Protein AF-A0A382J9Z5-F1 (afdb_monomer)

Secondary structure (DSSP, 8-state):
--S--S-HHHHHHHHHHHHHHHHHHHHHHHHH---THHHHHHHHHHHHHHHIIIIIIIIIIIS--S---HHHHHHH-

Foldseek 3Di:
DDPDDDPVVVVCVVVVVVVCVVVVVVVCCVPPNDDPVVVVVVVVVVVQVVCLVPVAVPPCPPVVVDDDDPVVNVSSD

Solvent-accessible surface area (backbone atoms only — not comparable to full-atom values): 4544 Å² total; per-residue (Å²): 133,85,93,72,95,68,65,61,69,58,52,52,50,70,55,46,54,59,52,49,50,54,53,49,50,54,52,45,41,76,77,73,54,83,60,77,62,57,63,51,49,50,54,52,50,53,50,52,54,50,41,23,47,55,52,19,48,44,33,40,67,68,62,53,76,57,87,73,57,71,72,57,47,66,72,19,106

pLDDT: mean 91.31, std 9.61, range [43.62, 97.44]

Organism: NCBI:txid408172

Mean predicted aligned error: 5.87 Å

InterPro domains:
  IPR015876 Acyl-CoA desaturase [PTHR11351] (4-77)

Sequence (77 aa):
MKKNKYNLKLVIFLTLIPLVGIFGTFWHLWNYGIVWQEPALLVFFWIFTGLGITVGYHRLFSHRSFKAHTILEWLLA

Structure (mmCIF, N/CA/C/O backbone):
data_AF-A0A382J9Z5-F1
#
_entry.id   AF-A0A382J9Z5-F1
#
loop_
_atom_site.group_PDB
_atom_site.id
_atom_site.type_symbol
_atom_site.label_atom_id
_atom_site.label_alt_id
_atom_site.label_comp_id
_atom_site.label_asym_id
_atom_site.label_entity_id
_atom_site.label_seq_id
_atom_site.pdbx_PDB_ins_code
_atom_site.Cartn_x
_atom_site.Cartn_y
_atom_site.Cartn_z
_atom_site.occupancy
_atom_site.B_iso_or_equiv
_atom_site.auth_seq_id
_atom_site.auth_comp_id
_atom_site.auth_asym_id
_atom_site.auth_atom_id
_atom_site.pdbx_PDB_model_num
ATOM 1 N N . MET A 1 1 ? -20.709 -34.146 9.746 1.00 43.62 1 MET A N 1
ATOM 2 C CA . MET A 1 1 ? -19.443 -33.453 9.400 1.00 43.62 1 MET A CA 1
ATOM 3 C C . MET A 1 1 ? -19.585 -32.813 8.024 1.00 43.62 1 MET A C 1
ATOM 5 O O . MET A 1 1 ? -19.675 -33.531 7.036 1.00 43.62 1 MET A O 1
ATOM 9 N N . LYS A 1 2 ? -19.704 -31.481 7.952 1.00 53.50 2 LYS A N 1
ATOM 10 C CA . LYS A 1 2 ? -19.977 -30.755 6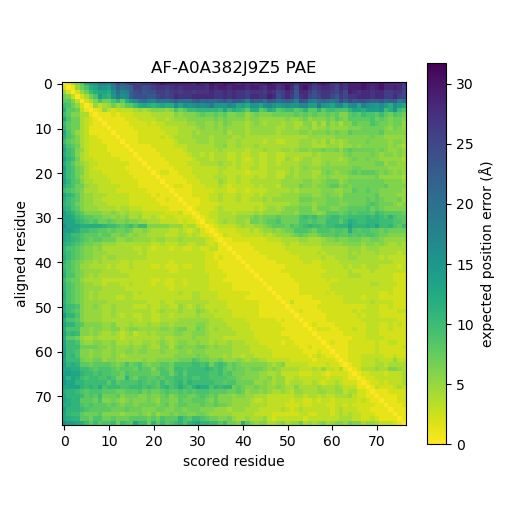.699 1.00 53.50 2 LYS A CA 1
ATOM 11 C C . LYS A 1 2 ? -18.716 -30.759 5.820 1.00 53.50 2 LYS A C 1
ATOM 13 O O . LYS A 1 2 ? -17.712 -30.135 6.156 1.00 53.50 2 LYS A O 1
ATOM 18 N N . LYS A 1 3 ? -18.752 -31.528 4.732 1.00 57.00 3 LYS A N 1
ATOM 19 C CA . LYS A 1 3 ? -17.655 -31.709 3.771 1.00 57.00 3 LYS A CA 1
ATOM 20 C C . LYS A 1 3 ? -17.585 -30.496 2.827 1.00 57.00 3 LYS A C 1
ATOM 22 O O . LYS A 1 3 ? -18.171 -30.517 1.756 1.00 57.00 3 LYS A O 1
ATOM 27 N N . ASN A 1 4 ? -16.939 -29.419 3.278 1.00 63.28 4 ASN A N 1
ATOM 28 C CA . ASN A 1 4 ? -16.055 -28.544 2.489 1.00 63.28 4 ASN A CA 1
ATOM 29 C C . ASN A 1 4 ? -15.552 -27.412 3.395 1.00 63.28 4 ASN A C 1
ATOM 31 O O . ASN A 1 4 ? -16.314 -26.526 3.773 1.00 63.28 4 ASN A O 1
ATOM 35 N N . LYS A 1 5 ? -14.281 -27.488 3.799 1.00 71.12 5 LYS A N 1
ATOM 36 C CA . LYS A 1 5 ? -13.703 -26.656 4.868 1.00 71.12 5 LYS A CA 1
ATOM 37 C C . LYS A 1 5 ? -13.040 -25.365 4.354 1.00 71.12 5 LYS A C 1
ATOM 39 O O . LYS A 1 5 ? -12.666 -24.532 5.169 1.00 71.12 5 LYS A O 1
ATOM 44 N N . TYR A 1 6 ? -12.917 -25.187 3.032 1.00 78.62 6 TYR A N 1
ATOM 45 C CA . TYR A 1 6 ? -12.165 -24.086 2.417 1.00 78.62 6 TYR A CA 1
ATOM 46 C C . TYR A 1 6 ? -12.935 -23.430 1.269 1.00 78.62 6 TYR A C 1
ATOM 48 O O . TYR A 1 6 ? -13.485 -24.113 0.404 1.00 78.62 6 TYR A O 1
ATOM 56 N N . ASN A 1 7 ? -12.929 -22.095 1.229 1.00 89.25 7 ASN A N 1
ATOM 57 C CA . ASN A 1 7 ? -13.410 -21.341 0.075 1.00 89.25 7 ASN A CA 1
ATOM 58 C C . ASN A 1 7 ? -12.336 -21.377 -1.019 1.00 89.25 7 ASN A C 1
ATOM 60 O O . ASN A 1 7 ? -11.450 -20.527 -1.071 1.00 89.25 7 ASN A O 1
ATOM 64 N N . LEU A 1 8 ? -12.410 -22.397 -1.873 1.00 89.69 8 LEU A N 1
ATOM 65 C CA . LEU A 1 8 ? -11.400 -22.685 -2.890 1.00 89.69 8 LEU A CA 1
ATOM 66 C C . LEU A 1 8 ? -11.190 -21.512 -3.866 1.00 89.69 8 LEU A C 1
ATOM 68 O O . LEU A 1 8 ? -10.066 -21.277 -4.294 1.00 89.69 8 LEU A O 1
ATOM 72 N N . LYS A 1 9 ? -12.236 -20.717 -4.140 1.00 91.44 9 LYS A N 1
ATOM 73 C CA . LYS A 1 9 ? -12.126 -19.492 -4.952 1.00 91.44 9 LYS A CA 1
ATOM 74 C C . LYS A 1 9 ? -11.204 -18.465 -4.294 1.00 91.44 9 LYS A C 1
ATOM 76 O O . LYS A 1 9 ? -10.321 -17.931 -4.954 1.00 91.44 9 LYS A O 1
ATOM 81 N N . LEU A 1 10 ? -11.398 -18.218 -2.996 1.00 92.06 10 LEU A N 1
ATOM 82 C CA . LEU A 1 10 ? -10.580 -17.274 -2.234 1.00 92.06 10 LEU A CA 1
ATOM 83 C C . LEU A 1 10 ? -9.128 -17.751 -2.150 1.00 92.06 10 LEU A C 1
ATOM 85 O O . LEU A 1 10 ? -8.220 -16.960 -2.366 1.00 92.06 10 LEU A O 1
ATOM 89 N N . VAL A 1 11 ? -8.920 -19.043 -1.882 1.00 92.81 11 VAL A N 1
ATOM 90 C CA . VAL A 1 11 ? -7.577 -19.638 -1.803 1.00 92.81 11 VAL A CA 1
ATOM 91 C C . VAL A 1 11 ? -6.833 -19.457 -3.123 1.00 92.81 11 VAL A C 1
ATOM 93 O O . VAL A 1 11 ? -5.739 -18.908 -3.125 1.00 92.81 11 VAL A O 1
ATOM 96 N N . ILE A 1 12 ? -7.448 -19.839 -4.246 1.00 94.69 12 ILE A N 1
ATOM 97 C CA . ILE A 1 12 ? -6.840 -19.667 -5.570 1.00 94.69 12 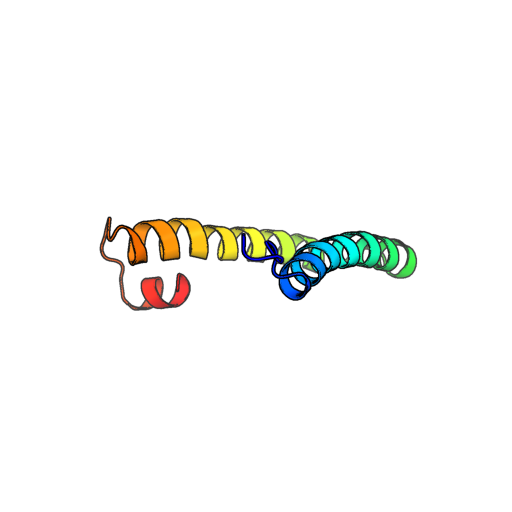ILE A CA 1
ATOM 98 C C . ILE A 1 12 ? -6.498 -18.195 -5.819 1.00 94.69 12 ILE A C 1
ATOM 100 O O . ILE A 1 12 ? -5.388 -17.896 -6.247 1.00 94.69 12 ILE A O 1
ATOM 104 N N . PHE A 1 13 ? -7.414 -17.272 -5.522 1.00 94.81 13 PHE A N 1
ATOM 105 C CA . PHE A 1 13 ? -7.196 -15.849 -5.775 1.00 94.81 13 PHE A CA 1
ATOM 106 C C . PHE A 1 13 ? -6.044 -15.276 -4.933 1.00 94.81 13 PHE A C 1
ATOM 108 O O . PHE A 1 13 ? -5.130 -14.662 -5.481 1.00 94.81 13 PHE A O 1
ATOM 115 N N . LEU A 1 14 ? -6.034 -15.543 -3.622 1.00 94.31 14 LEU A N 1
ATOM 116 C CA . LEU A 1 14 ? -4.982 -15.079 -2.709 1.00 94.31 14 LEU A CA 1
ATOM 117 C C . LEU A 1 14 ? -3.615 -15.703 -3.011 1.00 94.31 14 LEU A C 1
ATOM 119 O O . LEU A 1 14 ? -2.598 -15.084 -2.716 1.00 94.31 14 LEU A O 1
ATOM 123 N N . THR A 1 15 ? -3.571 -16.906 -3.589 1.00 95.00 15 THR A N 1
ATOM 124 C CA . THR A 1 15 ? -2.313 -17.545 -3.995 1.00 95.00 15 THR A CA 1
ATOM 125 C C . THR A 1 15 ? -1.822 -17.054 -5.357 1.00 95.00 15 THR A C 1
ATOM 127 O O . THR A 1 15 ? -0.625 -16.834 -5.526 1.00 95.00 15 THR A O 1
ATOM 130 N N . LEU A 1 16 ? -2.714 -16.856 -6.332 1.00 96.50 16 LEU A N 1
ATOM 131 C CA . LEU A 1 16 ? -2.317 -16.462 -7.685 1.00 96.50 16 LEU A CA 1
ATOM 132 C C . LEU A 1 16 ? -1.858 -15.005 -7.775 1.00 96.50 16 LEU A C 1
ATOM 134 O O . LEU A 1 16 ? -0.901 -14.742 -8.495 1.00 96.50 16 LEU A O 1
ATOM 138 N N . ILE A 1 17 ? -2.483 -14.074 -7.045 1.00 96.00 17 ILE A N 1
ATOM 139 C CA . ILE A 1 17 ? -2.088 -12.652 -7.068 1.00 96.00 17 ILE A CA 1
ATOM 140 C C . ILE A 1 17 ? -0.586 -12.450 -6.790 1.00 96.00 17 ILE A C 1
ATOM 142 O O . ILE A 1 17 ? 0.088 -11.860 -7.636 1.00 96.00 17 ILE A O 1
ATOM 146 N N . PRO A 1 18 ? -0.019 -12.922 -5.660 1.00 94.88 18 PRO A N 1
ATOM 147 C CA . PRO A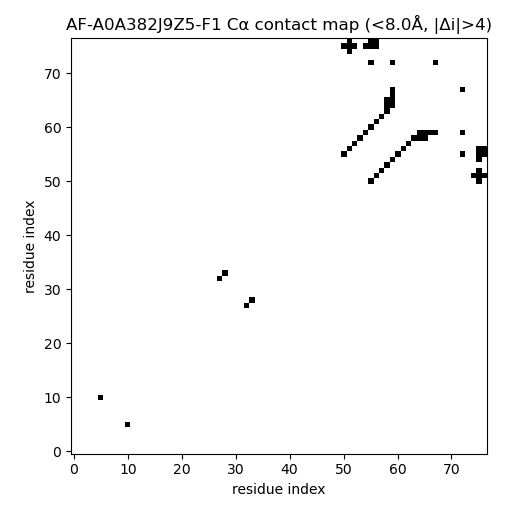 1 18 ? 1.400 -12.716 -5.380 1.00 94.88 18 PRO A CA 1
ATOM 148 C C . PRO A 1 18 ? 2.296 -13.471 -6.366 1.00 94.88 18 PRO A C 1
ATOM 150 O O . PRO A 1 18 ? 3.356 -12.968 -6.731 1.00 94.88 18 PRO A O 1
ATOM 153 N N . LEU A 1 19 ? 1.865 -14.642 -6.847 1.00 96.44 19 LEU A N 1
ATOM 154 C CA . LEU A 1 19 ? 2.619 -15.427 -7.821 1.00 96.44 19 LEU A CA 1
ATOM 155 C C . LEU A 1 19 ? 2.764 -14.673 -9.151 1.00 96.44 19 LEU A C 1
ATOM 157 O O . LEU A 1 19 ? 3.868 -14.542 -9.679 1.00 96.44 19 LEU A O 1
ATOM 161 N N . VAL A 1 20 ? 1.658 -14.117 -9.652 1.00 96.81 20 VAL A N 1
ATOM 162 C CA . VAL A 1 20 ? 1.641 -13.258 -10.842 1.00 96.81 20 VAL A CA 1
ATOM 163 C C . VAL A 1 20 ? 2.455 -11.990 -10.605 1.00 96.81 20 VAL A C 1
ATOM 165 O O . VAL A 1 20 ? 3.172 -11.574 -11.506 1.00 96.81 20 VAL A O 1
ATOM 168 N N . GLY A 1 21 ? 2.413 -11.407 -9.405 1.00 93.81 21 GLY A N 1
ATOM 169 C CA . GLY A 1 21 ? 3.256 -10.261 -9.062 1.00 93.81 21 GLY A CA 1
ATOM 170 C C . GLY A 1 21 ? 4.750 -10.570 -9.206 1.00 93.81 21 GLY A C 1
ATOM 171 O O . GLY A 1 21 ? 5.471 -9.810 -9.849 1.00 93.81 21 GLY A O 1
ATOM 172 N N . ILE A 1 22 ? 5.210 -11.709 -8.679 1.00 95.06 22 ILE A N 1
ATOM 173 C CA . ILE A 1 22 ? 6.624 -12.115 -8.739 1.00 95.06 22 ILE A CA 1
ATOM 174 C C . ILE A 1 22 ? 7.056 -12.380 -10.185 1.00 95.06 22 ILE A C 1
ATOM 176 O O . ILE A 1 22 ? 8.010 -11.768 -10.670 1.00 95.06 22 ILE A O 1
ATOM 180 N N . PHE A 1 23 ? 6.347 -13.265 -10.894 1.00 96.56 23 PHE A N 1
ATOM 181 C CA . PHE A 1 23 ? 6.711 -13.618 -12.269 1.00 96.56 23 PHE A CA 1
ATOM 182 C C . PHE A 1 23 ? 6.511 -12.455 -13.242 1.00 96.56 23 PHE A C 1
ATOM 184 O O . PHE A 1 23 ? 7.328 -12.262 -14.139 1.00 96.56 23 PHE A O 1
ATOM 191 N N . GLY A 1 24 ? 5.461 -11.657 -13.046 1.00 94.44 24 GLY A N 1
ATOM 192 C CA . GLY A 1 24 ? 5.186 -10.460 -13.834 1.00 94.44 24 GLY A CA 1
ATOM 193 C C . GLY A 1 24 ? 6.278 -9.409 -13.673 1.00 94.4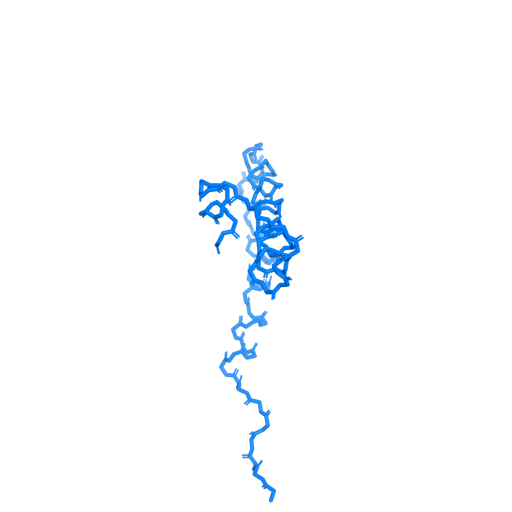4 24 GLY A C 1
ATOM 194 O O . GLY A 1 24 ? 6.744 -8.866 -14.671 1.00 94.44 24 GLY A O 1
ATOM 195 N N . THR A 1 25 ? 6.758 -9.187 -12.445 1.00 93.06 25 THR A N 1
ATOM 196 C CA . THR A 1 25 ? 7.883 -8.272 -12.191 1.00 93.06 25 THR A CA 1
ATOM 197 C C . THR A 1 25 ? 9.160 -8.772 -12.861 1.00 93.06 25 THR A C 1
ATOM 199 O O . THR A 1 25 ? 9.848 -7.999 -13.523 1.00 93.06 25 THR A O 1
ATOM 202 N N . PHE A 1 26 ? 9.463 -10.070 -12.755 1.00 94.12 26 PHE A N 1
ATOM 203 C CA . PHE A 1 26 ? 10.652 -10.646 -13.388 1.00 94.12 26 PHE A CA 1
ATOM 204 C C . PHE A 1 26 ? 10.608 -10.538 -14.919 1.00 94.12 26 PHE A C 1
ATOM 206 O O . PHE A 1 26 ? 11.591 -10.134 -15.539 1.00 94.12 26 PHE A O 1
ATOM 213 N N . TRP A 1 27 ? 9.457 -10.849 -15.528 1.00 95.69 27 TRP A N 1
ATOM 214 C CA . TRP A 1 27 ? 9.245 -10.649 -16.962 1.00 95.69 27 TRP A CA 1
ATOM 215 C C . TRP A 1 27 ? 9.482 -9.185 -17.329 1.00 95.69 27 TRP A C 1
ATOM 217 O O . TRP A 1 27 ? 10.255 -8.906 -18.250 1.00 95.69 27 TRP A O 1
ATOM 227 N N . HIS A 1 28 ? 8.824 -8.254 -16.633 1.00 93.25 28 HIS A N 1
ATOM 228 C CA . HIS A 1 28 ? 8.916 -6.826 -16.931 1.00 93.25 28 HIS A CA 1
ATOM 229 C C . HIS A 1 28 ? 10.368 -6.347 -16.908 1.00 93.25 28 HIS A C 1
ATOM 231 O O . HIS A 1 28 ? 10.840 -5.766 -17.886 1.00 93.25 28 HIS A O 1
ATOM 237 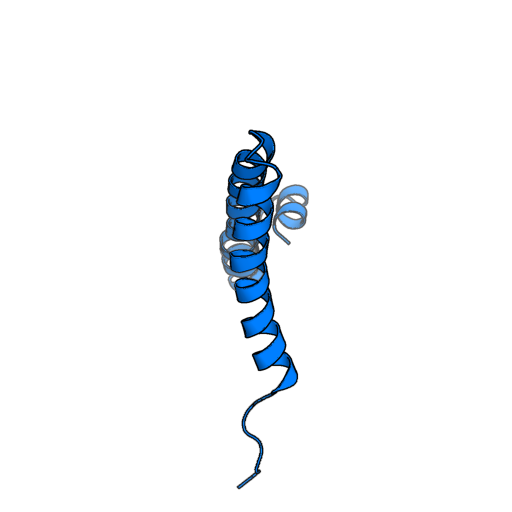N N . LEU A 1 29 ? 11.098 -6.718 -15.855 1.00 92.69 29 LEU A N 1
ATOM 238 C CA . LEU A 1 29 ? 12.502 -6.383 -15.672 1.00 92.69 29 LEU A CA 1
ATOM 239 C C . LEU A 1 29 ? 13.379 -6.855 -16.840 1.00 92.69 29 LEU A C 1
ATOM 241 O O . LEU A 1 29 ? 14.225 -6.102 -17.315 1.00 92.69 29 LEU A O 1
ATOM 245 N N . TRP A 1 30 ? 13.156 -8.081 -17.323 1.00 93.94 30 TRP A N 1
ATOM 246 C CA . TRP A 1 30 ? 13.936 -8.669 -18.416 1.00 93.94 30 TRP A CA 1
ATOM 247 C C . TRP A 1 30 ? 13.738 -7.955 -19.760 1.00 93.94 30 TRP A C 1
ATOM 249 O O . TRP A 1 30 ? 14.640 -7.941 -20.593 1.00 93.94 30 TRP A O 1
ATOM 259 N N . ASN A 1 31 ? 12.557 -7.374 -19.986 1.00 93.44 31 ASN A N 1
ATOM 260 C CA . ASN A 1 31 ? 12.196 -6.784 -21.277 1.00 93.44 31 ASN A CA 1
ATOM 261 C C . ASN A 1 31 ? 12.359 -5.259 -21.307 1.00 93.44 31 ASN A C 1
ATOM 263 O O . ASN A 1 31 ? 12.696 -4.710 -22.354 1.00 93.44 31 ASN A O 1
ATOM 267 N N . TYR A 1 32 ? 12.106 -4.580 -20.186 1.00 89.88 32 TYR A N 1
ATOM 268 C CA . TYR A 1 32 ? 11.964 -3.121 -20.138 1.00 89.88 32 TYR A CA 1
ATOM 269 C C . TYR A 1 32 ? 12.919 -2.430 -19.150 1.00 89.88 32 TYR A C 1
ATOM 271 O O . TYR A 1 32 ? 13.094 -1.215 -19.238 1.00 89.88 32 TYR A O 1
ATOM 279 N N . GLY A 1 33 ? 13.585 -3.173 -18.258 1.00 89.44 33 GLY A N 1
ATOM 280 C CA . GLY A 1 33 ? 14.418 -2.599 -17.195 1.00 89.44 33 GLY A CA 1
ATOM 281 C C . GLY A 1 33 ? 13.592 -2.003 -16.047 1.00 89.44 33 GLY A C 1
ATOM 282 O O . GLY A 1 33 ? 12.438 -2.372 -15.872 1.00 89.44 33 GLY A O 1
ATOM 283 N N . ILE A 1 34 ? 14.205 -1.118 -15.246 1.00 91.69 34 ILE A N 1
ATOM 284 C CA . ILE A 1 34 ? 13.539 -0.380 -14.154 1.00 91.69 34 ILE A CA 1
ATOM 285 C C . ILE A 1 34 ? 13.697 1.116 -14.395 1.00 91.69 34 ILE A C 1
ATOM 287 O O . ILE A 1 34 ? 14.819 1.613 -14.541 1.00 91.69 34 ILE A O 1
ATOM 291 N N . VAL A 1 35 ? 12.589 1.843 -14.354 1.00 93.62 35 VAL A N 1
ATOM 292 C CA . VAL A 1 35 ? 12.557 3.300 -14.245 1.00 93.62 35 VAL A CA 1
ATOM 293 C C . VAL A 1 35 ? 12.434 3.708 -12.777 1.00 93.62 35 VAL A C 1
ATOM 295 O O . VAL A 1 35 ? 11.807 3.030 -11.969 1.00 93.62 35 VAL A O 1
ATOM 298 N N . TRP A 1 36 ? 13.032 4.837 -12.397 1.00 93.88 36 TRP A N 1
ATOM 299 C CA . TRP A 1 36 ? 13.128 5.261 -10.991 1.00 93.88 36 TRP A CA 1
ATOM 300 C C . TRP A 1 36 ? 11.763 5.474 -10.307 1.00 93.88 36 TRP A C 1
ATOM 302 O O . TRP A 1 36 ? 11.670 5.404 -9.080 1.00 93.88 36 TRP A O 1
ATOM 312 N N . GLN A 1 37 ? 10.702 5.713 -11.083 1.00 95.44 37 GLN A N 1
ATOM 313 C CA . GLN A 1 37 ? 9.336 5.866 -10.588 1.00 95.44 37 GLN A CA 1
ATOM 314 C C . GLN A 1 37 ? 8.793 4.567 -9.984 1.00 95.44 37 GLN A C 1
ATOM 316 O O . GLN A 1 37 ? 8.043 4.629 -9.016 1.00 95.44 37 GLN A O 1
ATOM 321 N N . GLU A 1 38 ? 9.167 3.398 -10.507 1.00 94.12 38 GLU A N 1
ATOM 322 C CA . GLU A 1 38 ? 8.671 2.103 -10.025 1.00 94.12 38 GLU A CA 1
ATOM 323 C C . GLU A 1 38 ? 9.036 1.831 -8.556 1.00 94.12 38 GLU A C 1
ATOM 325 O O . GLU A 1 38 ? 8.122 1.620 -7.752 1.00 94.12 38 GLU A O 1
ATOM 330 N N . PRO A 1 39 ? 10.319 1.887 -8.136 1.00 94.31 39 PRO A N 1
ATOM 331 C CA . PRO A 1 39 ? 10.669 1.705 -6.732 1.00 94.31 39 PRO A CA 1
ATOM 332 C C . PRO A 1 39 ? 10.146 2.848 -5.856 1.00 94.31 39 PRO A C 1
ATOM 334 O O . PRO A 1 39 ? 9.772 2.607 -4.708 1.00 94.31 39 PRO A O 1
ATOM 337 N N . ALA A 1 40 ? 10.067 4.078 -6.378 1.00 96.75 40 ALA A N 1
ATOM 338 C CA . ALA A 1 40 ? 9.514 5.205 -5.631 1.00 96.75 40 ALA A CA 1
ATOM 339 C C . ALA A 1 40 ? 8.026 4.990 -5.302 1.00 96.75 40 ALA A C 1
ATOM 341 O O . ALA A 1 40 ? 7.614 5.152 -4.152 1.00 96.75 40 ALA A O 1
ATOM 342 N N . LEU A 1 41 ? 7.231 4.565 -6.289 1.00 96.44 41 LEU A N 1
ATOM 343 C CA . LEU A 1 41 ? 5.818 4.240 -6.104 1.00 96.44 41 LEU A CA 1
ATOM 344 C C . LEU A 1 41 ? 5.638 3.015 -5.208 1.00 96.44 41 LEU A C 1
ATOM 346 O O . LEU A 1 41 ? 4.762 3.035 -4.346 1.00 96.44 41 LEU A O 1
ATOM 350 N N . LEU A 1 42 ? 6.479 1.985 -5.350 1.00 95.38 42 LEU A N 1
ATOM 351 C CA . LEU A 1 42 ? 6.452 0.814 -4.472 1.00 95.38 42 LEU A CA 1
ATOM 352 C C . LEU A 1 42 ? 6.586 1.226 -3.006 1.00 95.38 42 LEU A C 1
ATOM 354 O O . LEU A 1 42 ? 5.744 0.855 -2.190 1.00 95.38 42 LEU A O 1
ATOM 358 N N . VAL A 1 43 ? 7.609 2.016 -2.671 1.00 97.31 43 VAL A N 1
ATOM 359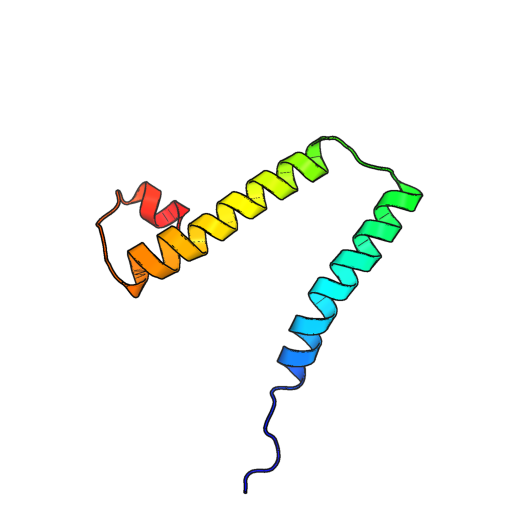 C CA . VAL A 1 43 ? 7.846 2.456 -1.288 1.00 97.31 43 VAL A CA 1
ATOM 360 C C . VAL A 1 43 ? 6.710 3.354 -0.803 1.00 97.31 43 VAL A C 1
ATOM 362 O O . VAL A 1 43 ? 6.212 3.167 0.308 1.00 97.31 43 VAL A O 1
ATOM 365 N N . PHE A 1 44 ? 6.264 4.292 -1.640 1.00 97.44 44 PHE A N 1
ATOM 366 C CA . PHE A 1 44 ? 5.172 5.200 -1.305 1.00 97.44 44 PHE A CA 1
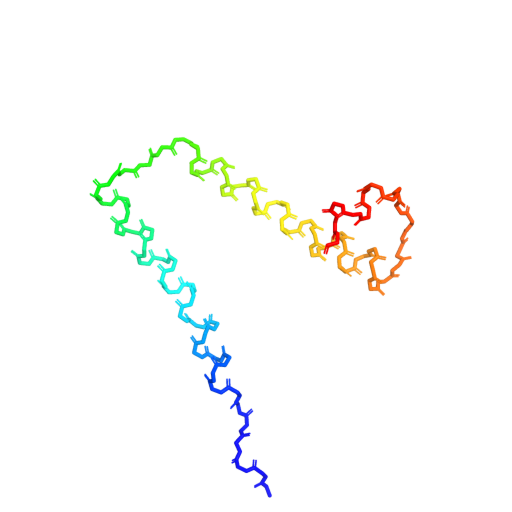ATOM 367 C C . PHE A 1 44 ? 3.879 4.441 -0.973 1.00 97.44 44 PHE A C 1
ATOM 369 O O . PHE A 1 44 ? 3.315 4.624 0.109 1.00 97.44 44 PHE A O 1
ATOM 376 N N . PHE A 1 45 ? 3.436 3.544 -1.857 1.00 96.44 45 PHE A N 1
ATOM 377 C CA . PHE A 1 45 ? 2.220 2.763 -1.642 1.00 96.44 45 PHE A CA 1
ATOM 378 C C . PHE A 1 45 ? 2.370 1.742 -0.517 1.00 96.44 45 PHE A C 1
ATOM 380 O O . PHE A 1 45 ? 1.411 1.517 0.220 1.00 96.44 45 PHE A O 1
ATOM 387 N N . TRP A 1 46 ? 3.552 1.151 -0.331 1.00 96.12 46 TRP A N 1
ATOM 388 C CA . TRP A 1 46 ? 3.804 0.236 0.781 1.00 96.12 46 TRP A CA 1
ATOM 389 C C . TRP A 1 46 ? 3.628 0.928 2.138 1.00 96.12 46 TRP A C 1
ATOM 391 O O . TRP A 1 46 ? 2.947 0.400 3.019 1.00 96.12 46 TRP A O 1
ATOM 401 N N . ILE A 1 47 ? 4.153 2.148 2.284 1.00 96.88 47 ILE A N 1
ATOM 402 C CA . ILE A 1 47 ? 3.972 2.946 3.502 1.00 96.88 47 ILE A CA 1
ATOM 403 C C . ILE A 1 47 ? 2.507 3.359 3.662 1.00 96.88 47 ILE A C 1
ATOM 405 O O . ILE A 1 47 ? 1.937 3.156 4.733 1.00 96.88 47 ILE A O 1
ATOM 409 N N . PHE A 1 48 ? 1.876 3.902 2.617 1.00 96.06 48 PHE A N 1
ATOM 410 C CA . PHE A 1 48 ? 0.487 4.371 2.697 1.00 96.06 48 PHE A CA 1
ATOM 411 C C . PHE A 1 48 ? -0.492 3.247 3.053 1.00 96.06 48 PHE A C 1
ATOM 413 O O . PHE A 1 48 ? -1.301 3.402 3.966 1.00 96.06 48 PHE A O 1
ATOM 420 N N . THR A 1 49 ? -0.385 2.092 2.394 1.00 95.25 49 THR A N 1
ATOM 421 C CA . THR A 1 49 ? -1.230 0.924 2.698 1.00 95.25 49 THR A CA 1
ATOM 422 C C . THR A 1 49 ? -0.954 0.37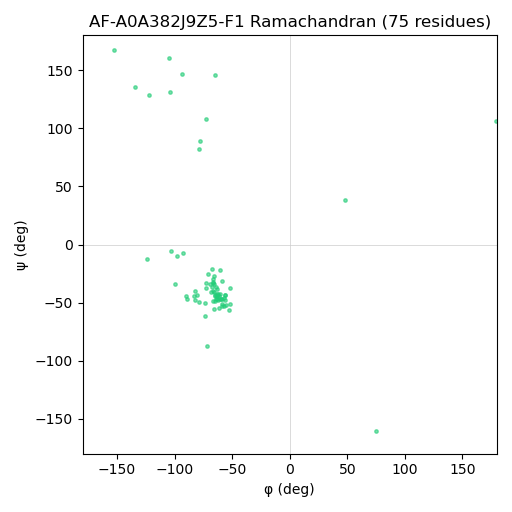4 4.098 1.00 95.25 49 THR A C 1
ATOM 424 O O . THR A 1 49 ? -1.892 0.071 4.838 1.00 95.25 49 THR A O 1
ATOM 427 N N . GLY A 1 50 ? 0.315 0.315 4.513 1.00 95.75 50 GLY A N 1
ATOM 428 C CA . GLY A 1 50 ? 0.696 -0.083 5.867 1.00 95.75 50 GLY A CA 1
ATOM 429 C C . GLY A 1 50 ? 0.124 0.843 6.947 1.00 95.75 50 GLY A C 1
ATOM 430 O O . GLY A 1 50 ? -0.385 0.363 7.965 1.00 95.75 50 GLY A O 1
ATOM 431 N N . LEU A 1 51 ? 0.154 2.160 6.728 1.00 95.75 51 LEU A N 1
ATOM 432 C CA . LEU A 1 51 ? -0.430 3.153 7.637 1.00 95.75 51 LEU A CA 1
ATOM 433 C C . LEU A 1 51 ? -1.959 3.073 7.667 1.00 95.75 51 LEU A C 1
ATOM 435 O O . LEU A 1 51 ? -2.536 3.122 8.755 1.00 95.75 51 LEU A O 1
ATOM 439 N N . GLY A 1 52 ? -2.606 2.873 6.517 1.00 95.81 52 GLY A N 1
ATOM 440 C CA . GLY A 1 52 ? -4.051 2.649 6.439 1.00 95.81 52 GLY A CA 1
ATOM 441 C C . GLY A 1 52 ? -4.491 1.462 7.299 1.00 95.81 52 GLY A C 1
ATOM 442 O O . GLY A 1 52 ? -5.428 1.573 8.081 1.00 95.81 52 GLY A O 1
ATOM 443 N N . ILE A 1 53 ? -3.751 0.348 7.276 1.00 96.06 53 ILE A N 1
ATOM 444 C CA . ILE A 1 53 ? -4.082 -0.823 8.105 1.00 96.06 53 ILE A CA 1
ATOM 445 C C . ILE A 1 53 ? -3.741 -0.588 9.584 1.00 96.06 53 ILE A C 1
ATOM 447 O O . ILE A 1 53 ? -4.556 -0.848 10.470 1.00 96.06 53 ILE A O 1
ATOM 451 N N . THR A 1 54 ? -2.523 -0.138 9.886 1.00 96.06 54 THR A N 1
ATOM 452 C CA . THR A 1 54 ? -2.021 -0.098 11.271 1.00 96.06 54 THR A CA 1
ATOM 453 C C . THR A 1 54 ? -2.528 1.103 12.062 1.00 96.06 54 THR A C 1
ATOM 455 O O . THR A 1 54 ? -2.906 0.962 13.225 1.00 96.06 54 THR A O 1
ATOM 458 N N . VAL A 1 55 ? -2.541 2.291 11.464 1.00 94.75 55 VAL A N 1
ATOM 459 C CA . VAL A 1 55 ? -2.990 3.524 12.119 1.00 94.75 55 VAL A CA 1
ATOM 460 C C . VAL A 1 55 ? -4.484 3.722 11.895 1.00 94.75 55 VAL A C 1
ATOM 462 O O . VAL A 1 55 ? -5.190 4.008 12.858 1.00 94.75 55 VAL A O 1
ATOM 465 N N . GLY A 1 56 ? -4.968 3.507 10.671 1.00 95.19 56 GLY A N 1
ATOM 466 C CA . GLY A 1 56 ? -6.387 3.596 10.325 1.00 95.19 56 GLY A CA 1
ATOM 467 C C . GLY A 1 56 ? -7.204 2.436 10.891 1.00 95.19 56 GLY A C 1
ATOM 468 O O . GLY A 1 56 ? -7.756 2.525 11.990 1.00 95.19 56 GLY A O 1
ATOM 469 N N . TYR A 1 57 ? -7.274 1.329 10.151 1.00 95.31 57 TYR A N 1
ATOM 470 C CA . TYR A 1 57 ? -8.122 0.176 10.465 1.00 95.31 57 TYR A CA 1
ATOM 471 C C . TYR A 1 57 ? -7.938 -0.330 11.900 1.00 95.31 57 TYR A C 1
ATOM 473 O O . TYR A 1 57 ? -8.914 -0.454 12.642 1.00 95.31 57 TYR A O 1
ATOM 481 N N . HIS A 1 58 ? -6.701 -0.582 12.328 1.00 96.25 58 HIS A N 1
ATOM 482 C CA . HIS A 1 58 ? -6.419 -1.144 13.646 1.00 96.25 58 HIS A CA 1
ATOM 483 C C . HIS A 1 58 ? -6.627 -0.113 14.772 1.00 96.25 58 HIS A C 1
ATOM 485 O O . HIS A 1 58 ? -7.459 -0.329 15.654 1.00 96.25 58 HIS A O 1
ATOM 491 N N . ARG A 1 59 ? -5.881 1.001 14.795 1.00 95.06 59 ARG A N 1
ATOM 492 C CA . ARG A 1 59 ? -5.865 1.908 15.966 1.00 95.06 59 ARG A CA 1
ATOM 493 C C . ARG A 1 59 ? -7.026 2.900 15.992 1.00 95.06 59 ARG A C 1
ATOM 495 O O . ARG A 1 59 ? -7.619 3.102 17.051 1.00 95.06 59 ARG A O 1
ATOM 502 N N . LEU A 1 60 ? -7.345 3.517 14.858 1.00 93.75 60 LEU A N 1
ATOM 503 C CA . LEU A 1 60 ? -8.346 4.579 14.772 1.00 93.75 60 LEU A CA 1
ATOM 504 C C . LEU A 1 60 ? -9.768 4.022 14.675 1.00 93.75 60 LEU A C 1
ATOM 506 O O . LEU A 1 60 ? -10.632 4.453 15.434 1.00 93.75 60 LEU A O 1
ATOM 510 N N . PHE A 1 61 ? -10.018 3.045 13.799 1.00 93.25 61 PHE A N 1
ATOM 511 C CA . PHE A 1 61 ? -11.376 2.534 13.574 1.00 93.25 61 PHE A CA 1
ATOM 512 C C . PHE A 1 61 ? -11.758 1.378 14.498 1.00 93.25 61 PHE A C 1
ATOM 514 O O . PHE A 1 61 ? -12.835 1.435 15.095 1.00 93.25 61 PHE A O 1
ATOM 521 N N . SER A 1 62 ? -10.890 0.370 14.656 1.00 95.50 62 SER A N 1
ATOM 522 C CA . SER A 1 62 ? -11.199 -0.819 15.469 1.00 95.50 62 SER A CA 1
ATOM 523 C C . SER A 1 62 ? -11.047 -0.561 16.970 1.00 95.50 62 SER A C 1
ATOM 525 O O . SER A 1 62 ? -11.960 -0.858 17.736 1.00 95.50 62 SER A O 1
ATOM 527 N N . HIS A 1 63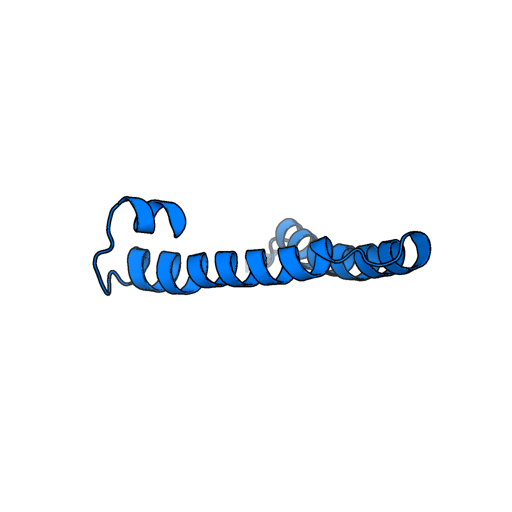 ? -9.915 0.010 17.402 1.00 95.50 63 HIS A N 1
ATOM 528 C CA . HIS A 1 63 ? -9.625 0.225 18.828 1.00 95.50 63 HIS A CA 1
ATOM 529 C C . HIS A 1 63 ? -9.932 1.634 19.349 1.00 95.50 63 HIS A C 1
ATOM 531 O O . HIS A 1 63 ? -9.898 1.837 20.562 1.00 95.50 63 HIS A O 1
ATOM 537 N N . ARG A 1 64 ? -10.233 2.601 18.467 1.00 91.19 64 ARG A N 1
ATOM 538 C CA . ARG A 1 64 ? -10.570 3.996 18.822 1.00 91.19 64 ARG A CA 1
ATOM 539 C C . ARG A 1 64 ? -9.586 4.618 19.829 1.00 91.19 64 ARG A C 1
ATOM 541 O O . ARG A 1 64 ? -9.986 5.368 20.716 1.00 91.19 64 ARG A O 1
ATOM 548 N N . SER A 1 65 ? -8.291 4.314 19.693 1.00 92.19 65 SER A N 1
ATOM 549 C CA . SER A 1 65 ? -7.252 4.712 20.660 1.00 92.19 65 SER A CA 1
ATOM 550 C C . SER A 1 65 ? -6.995 6.223 20.702 1.00 92.19 65 SER A C 1
ATOM 552 O O . SER A 1 65 ? -6.452 6.728 21.679 1.00 92.19 65 SER A O 1
ATOM 554 N N . PHE A 1 66 ? -7.366 6.947 19.646 1.00 92.75 66 PHE A N 1
ATOM 555 C CA . PHE A 1 66 ? -7.303 8.403 19.556 1.00 92.75 66 PHE A CA 1
ATOM 556 C C . PHE A 1 66 ? -8.377 8.915 18.586 1.00 92.75 66 PHE A C 1
ATOM 558 O O . PHE A 1 66 ? -8.975 8.136 17.842 1.00 92.75 66 PHE A O 1
ATOM 565 N N . LYS A 1 67 ? -8.619 10.230 18.590 1.00 90.69 67 LYS A N 1
ATOM 566 C CA . LYS A 1 67 ? -9.449 10.918 17.591 1.00 90.69 67 LYS A CA 1
ATOM 567 C C . LYS A 1 67 ? -8.540 11.665 16.621 1.00 90.69 67 LYS A C 1
ATOM 569 O O . LYS A 1 67 ? -7.638 12.375 17.062 1.00 90.69 67 LYS A O 1
ATOM 574 N N . ALA A 1 68 ? -8.771 11.498 15.325 1.00 91.62 68 ALA A N 1
ATOM 575 C CA . ALA A 1 68 ? -8.050 12.206 14.275 1.00 91.62 68 ALA A CA 1
ATOM 576 C C . ALA A 1 68 ? -8.931 13.307 13.671 1.00 91.62 68 ALA A C 1
ATOM 578 O O . ALA A 1 68 ? -10.151 13.293 13.810 1.00 91.62 68 ALA A O 1
ATOM 579 N N . HIS A 1 69 ? -8.314 14.279 12.998 1.00 92.38 69 HIS A N 1
ATOM 580 C CA . HIS A 1 69 ? -9.058 15.246 12.193 1.00 92.38 69 HIS A CA 1
ATOM 581 C C . HIS A 1 69 ? -9.738 14.531 11.016 1.00 92.38 69 HIS A C 1
ATOM 583 O O . HIS A 1 69 ? -9.148 13.616 10.444 1.00 92.38 69 HIS A O 1
ATOM 589 N N . THR A 1 70 ? -10.924 14.981 10.600 1.00 90.38 70 THR A N 1
ATOM 590 C CA . THR A 1 70 ? -11.748 14.322 9.569 1.00 90.38 70 THR A CA 1
ATOM 591 C C . THR A 1 70 ? -10.978 14.031 8.276 1.00 90.38 70 THR A C 1
ATOM 593 O O . THR A 1 70 ? -11.135 12.971 7.688 1.00 90.38 70 THR A O 1
ATOM 596 N N . ILE A 1 71 ? -10.085 14.933 7.851 1.00 93.25 71 ILE A N 1
ATOM 597 C CA . ILE A 1 71 ? -9.237 14.725 6.658 1.00 93.25 71 ILE A CA 1
ATOM 598 C C . ILE A 1 71 ? -8.302 13.519 6.834 1.00 93.25 71 ILE A C 1
ATOM 600 O O . ILE A 1 71 ? -8.129 12.726 5.914 1.00 93.25 71 ILE A O 1
ATOM 604 N N . LEU A 1 72 ? -7.703 13.375 8.017 1.00 90.12 72 LEU A N 1
ATOM 605 C CA . LEU A 1 72 ? -6.795 12.273 8.314 1.00 90.12 72 LEU A CA 1
ATOM 606 C C . LEU A 1 72 ? -7.558 10.953 8.484 1.00 90.12 72 LEU A C 1
ATOM 608 O O . LEU A 1 72 ? -7.043 9.913 8.093 1.00 90.12 72 LEU A O 1
ATOM 612 N N . GLU A 1 73 ? -8.788 10.992 9.007 1.00 90.44 73 GLU A N 1
ATOM 613 C CA . GLU A 1 73 ? -9.675 9.822 9.010 1.00 90.44 73 GLU A CA 1
ATOM 614 C C . GLU A 1 73 ? -9.956 9.340 7.583 1.00 90.44 73 GLU A C 1
ATOM 616 O O . GLU A 1 73 ? -9.782 8.160 7.312 1.00 90.44 73 GLU A O 1
ATOM 621 N N . TRP A 1 74 ? -10.300 10.241 6.657 1.00 90.81 74 TRP A N 1
ATOM 622 C CA . TRP A 1 74 ? -10.534 9.884 5.251 1.00 90.81 74 TRP A CA 1
ATOM 623 C C . TRP A 1 74 ? -9.294 9.346 4.537 1.00 90.81 74 TRP A C 1
ATOM 625 O O . TRP A 1 74 ? -9.416 8.455 3.707 1.00 90.81 74 TRP A O 1
ATOM 635 N N . LEU A 1 75 ? -8.107 9.874 4.844 1.00 91.75 75 LEU A N 1
ATOM 636 C CA . LEU A 1 75 ? -6.857 9.391 4.248 1.00 91.75 75 LEU A CA 1
ATOM 637 C C . LEU A 1 75 ? -6.436 8.005 4.754 1.00 91.75 75 LEU A C 1
ATOM 639 O O . LEU A 1 75 ? -5.676 7.320 4.073 1.00 91.75 75 LEU A O 1
ATOM 643 N N . LEU A 1 76 ? -6.868 7.624 5.957 1.00 89.81 76 LEU A N 1
ATOM 644 C CA . LEU A 1 76 ? -6.501 6.361 6.602 1.00 89.81 76 LEU A CA 1
ATOM 645 C C . LEU A 1 76 ? -7.613 5.299 6.549 1.00 89.81 76 LEU A C 1
ATOM 647 O O . LEU A 1 76 ? -7.377 4.184 7.018 1.00 89.81 76 LEU A O 1
ATOM 651 N N . ALA A 1 77 ? -8.800 5.652 6.047 1.00 85.25 77 ALA A N 1
ATOM 652 C CA . ALA A 1 77 ? -9.942 4.759 5.830 1.00 85.25 77 ALA A CA 1
ATOM 653 C C . ALA A 1 77 ? -9.742 3.873 4.599 1.00 85.25 77 ALA A C 1
ATOM 655 O O . ALA A 1 77 ? -10.031 2.661 4.725 1.00 85.25 77 ALA A O 1
#

Radius of gyration: 18.48 Å; Cα contacts (8 Å, |Δi|>4): 31; chains: 1; bounding box: 34×49×42 Å